Protein AF-A0A0B7A6J5-F1 (afdb_monomer)

Mean predicted aligned error: 3.58 Å

Structure (mmCIF, N/CA/C/O backbone):
data_AF-A0A0B7A6J5-F1
#
_entry.id   AF-A0A0B7A6J5-F1
#
loop_
_atom_site.group_PDB
_atom_site.id
_atom_site.type_symbol
_atom_site.label_atom_id
_atom_site.label_alt_id
_atom_site.label_comp_id
_atom_site.label_asym_id
_atom_site.label_entity_id
_atom_site.label_seq_id
_atom_site.pdbx_PDB_ins_code
_atom_site.Cartn_x
_atom_site.Cartn_y
_atom_site.Cartn_z
_atom_site.occupancy
_atom_site.B_iso_or_equiv
_atom_site.auth_seq_id
_atom_site.auth_comp_id
_atom_site.auth_asym_id
_atom_site.auth_atom_id
_atom_site.pdbx_PDB_model_num
ATOM 1 N N . MET A 1 1 ? 0.200 -3.294 -12.508 1.00 89.81 1 MET A N 1
ATOM 2 C CA . MET A 1 1 ? 0.546 -2.678 -13.809 1.00 89.81 1 MET A CA 1
ATOM 3 C C . MET A 1 1 ? 0.275 -1.193 -13.704 1.00 89.81 1 MET A C 1
ATOM 5 O O . MET A 1 1 ? -0.625 -0.830 -12.953 1.00 89.81 1 MET A O 1
ATOM 9 N N . ASP A 1 2 ? 1.030 -0.368 -14.419 1.00 94.25 2 ASP A N 1
ATOM 10 C CA . ASP A 1 2 ? 0.752 1.058 -14.536 1.00 94.25 2 ASP A CA 1
ATOM 11 C C . ASP A 1 2 ? -0.600 1.262 -15.249 1.00 94.25 2 ASP A C 1
ATOM 13 O O . ASP A 1 2 ? -0.818 0.675 -16.318 1.00 94.25 2 ASP A O 1
ATOM 17 N N . PRO A 1 3 ? -1.541 2.043 -14.688 1.00 91.75 3 PRO A N 1
ATOM 18 C CA . PRO A 1 3 ? -2.849 2.249 -15.302 1.00 91.75 3 PRO A CA 1
ATOM 19 C C . PRO A 1 3 ? -2.786 2.915 -16.683 1.00 91.75 3 PRO A C 1
ATOM 21 O O . PRO A 1 3 ? -3.637 2.610 -17.527 1.00 91.75 3 PRO A O 1
ATOM 24 N N . SER A 1 4 ? -1.785 3.773 -16.915 1.00 92.94 4 SER A N 1
ATOM 25 C CA . SER A 1 4 ? -1.620 4.594 -18.118 1.00 92.94 4 SER A CA 1
ATOM 26 C C . SER A 1 4 ? -0.792 3.901 -19.205 1.00 92.94 4 SER A C 1
ATOM 28 O O . SER A 1 4 ? -1.263 3.778 -20.334 1.00 92.94 4 SER A O 1
ATOM 30 N N . SER A 1 5 ? 0.393 3.380 -18.872 1.00 94.69 5 SER A N 1
ATOM 31 C CA . SER A 1 5 ? 1.315 2.761 -19.836 1.00 94.69 5 SER A CA 1
ATOM 32 C C . SER A 1 5 ? 1.106 1.255 -20.006 1.00 94.69 5 SER A C 1
ATOM 34 O O . SER A 1 5 ? 1.601 0.669 -20.964 1.00 94.69 5 SER A O 1
ATOM 36 N N . LYS A 1 6 ? 0.364 0.616 -19.088 1.00 94.56 6 LYS A N 1
ATOM 37 C CA . LYS A 1 6 ? 0.208 -0.848 -18.976 1.00 94.56 6 LYS A CA 1
ATOM 38 C C . LYS A 1 6 ? 1.503 -1.605 -18.671 1.00 94.56 6 LYS A C 1
ATOM 40 O O . LYS A 1 6 ? 1.498 -2.835 -18.686 1.00 94.56 6 LYS A O 1
ATOM 45 N N . GLU A 1 7 ? 2.587 -0.918 -18.325 1.00 96.12 7 GLU A N 1
ATOM 46 C CA . GLU A 1 7 ? 3.836 -1.569 -17.932 1.00 96.12 7 GLU A CA 1
ATOM 47 C C . GLU A 1 7 ? 3.696 -2.317 -16.595 1.00 96.12 7 GLU A C 1
ATOM 49 O O . GLU A 1 7 ? 2.906 -1.963 -15.711 1.00 96.12 7 GLU A O 1
ATOM 54 N N . VAL A 1 8 ? 4.454 -3.401 -16.428 1.00 96.56 8 VAL A N 1
ATOM 55 C CA . VAL A 1 8 ? 4.485 -4.146 -15.163 1.00 96.56 8 VAL A CA 1
ATOM 56 C C . VAL A 1 8 ? 5.344 -3.377 -14.160 1.00 96.56 8 VAL A C 1
ATOM 58 O O . VAL A 1 8 ? 6.541 -3.229 -14.368 1.00 96.56 8 VAL A O 1
ATOM 61 N N . LEU A 1 9 ? 4.727 -2.922 -13.065 1.00 96.25 9 LEU A N 1
ATOM 62 C CA . LEU A 1 9 ? 5.411 -2.188 -11.991 1.00 96.25 9 LEU A CA 1
ATOM 63 C C . LEU A 1 9 ? 6.217 -3.116 -11.076 1.00 96.25 9 LEU A C 1
ATOM 65 O O . LEU A 1 9 ? 7.341 -2.797 -10.706 1.00 96.25 9 LEU A O 1
ATOM 69 N N . ASP A 1 10 ? 5.622 -4.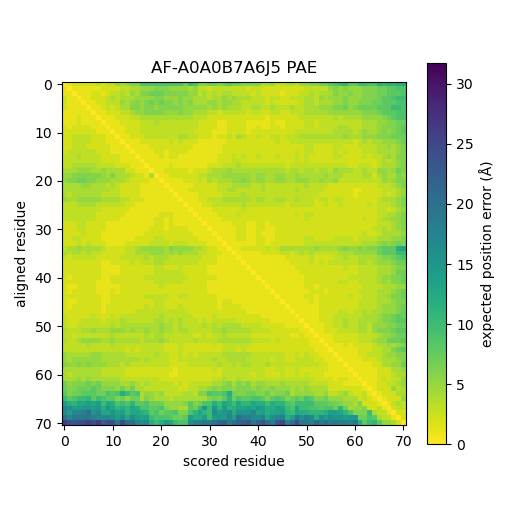251 -10.705 1.00 97.44 10 ASP A N 1
ATOM 70 C CA . ASP A 1 10 ? 6.241 -5.273 -9.864 1.00 97.44 10 ASP A CA 1
ATOM 71 C C . ASP A 1 10 ? 5.498 -6.614 -10.002 1.00 97.44 10 ASP A C 1
ATOM 73 O O . ASP A 1 10 ? 4.341 -6.661 -10.439 1.00 97.44 10 ASP A O 1
ATOM 77 N N . LYS A 1 11 ? 6.157 -7.700 -9.592 1.00 96.94 11 LYS A N 1
ATOM 78 C CA . LYS A 1 11 ? 5.536 -8.991 -9.280 1.00 96.94 11 LYS A CA 1
ATOM 79 C C . LYS A 1 11 ? 5.499 -9.134 -7.760 1.00 96.94 11 LYS A C 1
ATOM 81 O O . LYS A 1 11 ? 6.504 -9.478 -7.147 1.00 96.94 11 LYS A O 1
ATOM 86 N N . ALA A 1 12 ? 4.336 -8.861 -7.184 1.00 96.06 12 ALA A N 1
ATOM 87 C CA . ALA A 1 12 ? 4.144 -8.709 -5.747 1.00 96.06 12 ALA A CA 1
ATOM 88 C C . ALA A 1 12 ? 3.047 -9.640 -5.215 1.00 96.06 12 ALA A C 1
ATOM 90 O O . ALA A 1 12 ? 2.198 -10.117 -5.973 1.00 96.06 12 ALA A O 1
ATOM 91 N N . LEU A 1 13 ? 3.048 -9.855 -3.900 1.00 97.88 13 LEU A N 1
ATOM 92 C CA . LEU A 1 13 ? 1.925 -10.462 -3.189 1.00 97.88 13 LEU A CA 1
ATOM 93 C C . LEU A 1 13 ? 0.921 -9.363 -2.821 1.00 97.88 13 LEU A C 1
ATOM 95 O O . LEU A 1 13 ? 1.306 -8.281 -2.380 1.00 97.88 13 LEU A O 1
ATOM 99 N N . VAL A 1 14 ? -0.368 -9.644 -2.990 1.00 97.25 14 VAL A N 1
ATOM 100 C CA . VAL A 1 14 ? -1.445 -8.750 -2.556 1.00 97.25 14 VAL A CA 1
ATOM 101 C C . VAL A 1 14 ? -2.337 -9.506 -1.588 1.00 97.25 14 VAL A C 1
ATOM 103 O O . VAL A 1 14 ? -2.767 -10.621 -1.887 1.00 97.25 14 VAL A O 1
ATOM 106 N N . LEU A 1 15 ? -2.612 -8.895 -0.439 1.00 97.88 15 LEU A N 1
ATOM 107 C CA . LEU A 1 15 ? -3.559 -9.408 0.544 1.00 97.88 15 LEU A CA 1
ATOM 108 C C . LEU A 1 15 ? -4.809 -8.531 0.534 1.00 97.88 15 LEU A C 1
ATOM 110 O O . LEU A 1 15 ? -4.709 -7.306 0.560 1.00 97.88 15 LEU A O 1
ATOM 114 N N . TRP A 1 16 ? -5.978 -9.164 0.495 1.00 97.62 16 TRP A N 1
ATOM 115 C CA . TRP A 1 16 ? -7.273 -8.493 0.556 1.00 97.62 16 TRP A CA 1
ATOM 116 C C . TRP A 1 16 ? -7.970 -8.823 1.871 1.00 97.62 16 TRP A C 1
ATOM 118 O O . TRP A 1 16 ? -8.145 -9.993 2.212 1.00 97.62 16 TRP A O 1
ATOM 128 N N . PHE A 1 17 ? -8.389 -7.781 2.580 1.00 97.44 17 PHE A N 1
ATOM 129 C CA . PHE A 1 17 ? -9.067 -7.859 3.862 1.00 97.44 17 PHE A CA 1
ATOM 130 C C . PHE A 1 17 ? -10.414 -7.138 3.752 1.00 97.44 17 PHE A C 1
ATOM 132 O O . PHE A 1 17 ? -10.463 -5.914 3.903 1.00 97.44 17 PHE A O 1
ATOM 139 N N . PRO A 1 18 ? -11.509 -7.869 3.484 1.00 96.50 18 PRO A N 1
ATOM 140 C CA . PRO A 1 18 ? -12.832 -7.265 3.465 1.00 96.50 18 PRO A CA 1
ATOM 141 C C . PRO A 1 18 ? -13.236 -6.806 4.873 1.00 96.50 18 PRO A C 1
ATOM 143 O O . PRO A 1 18 ? -13.010 -7.506 5.870 1.00 96.50 18 PRO A O 1
ATOM 146 N N . GLY A 1 19 ? -13.870 -5.638 4.957 1.00 93.94 19 GLY A N 1
ATOM 147 C CA . GLY A 1 19 ? -14.506 -5.170 6.184 1.00 93.94 19 GLY A CA 1
ATOM 148 C C . GLY A 1 19 ? -15.647 -6.109 6.624 1.00 93.94 19 GLY A C 1
ATOM 149 O O . GLY A 1 19 ? -16.248 -6.791 5.792 1.00 93.94 19 GLY A O 1
ATOM 150 N N . PRO A 1 20 ? -15.968 -6.196 7.930 1.00 93.44 20 PRO A N 1
ATOM 151 C CA . PRO A 1 20 ? -15.373 -5.454 9.044 1.00 93.44 20 PRO A CA 1
ATOM 152 C C . PRO A 1 20 ? -14.127 -6.126 9.656 1.00 93.44 20 PRO A C 1
ATOM 154 O O . PRO A 1 20 ? -13.602 -5.649 10.663 1.00 93.44 20 PRO A O 1
ATOM 157 N N . ASN A 1 21 ? -13.652 -7.236 9.081 1.00 90.94 21 ASN A N 1
ATOM 158 C CA . ASN A 1 21 ? -12.586 -8.074 9.649 1.00 90.94 21 ASN A CA 1
ATOM 159 C C . ASN A 1 21 ? -11.170 -7.643 9.222 1.00 90.94 21 ASN A C 1
ATOM 161 O O . ASN A 1 21 ? -10.245 -8.454 9.200 1.00 90.94 21 ASN A O 1
ATOM 165 N N . SER A 1 22 ? -10.997 -6.370 8.884 1.00 95.19 22 SER A N 1
ATOM 166 C CA . SER A 1 22 ? -9.716 -5.760 8.538 1.00 95.19 22 SER A CA 1
ATOM 167 C C . SER A 1 22 ? -9.129 -4.978 9.719 1.00 95.19 22 SER A C 1
ATOM 169 O O . SER A 1 22 ? -9.784 -4.763 10.744 1.00 95.19 22 SER A O 1
ATOM 171 N N . PHE A 1 23 ? -7.891 -4.499 9.565 1.00 93.38 23 PHE A N 1
ATOM 172 C CA . PHE A 1 23 ? -7.229 -3.686 10.586 1.00 93.38 23 PHE A CA 1
ATOM 173 C C . PHE A 1 23 ? -7.988 -2.388 10.901 1.00 93.38 23 PHE A C 1
ATOM 175 O O . PHE A 1 23 ? -8.180 -2.063 12.072 1.00 93.38 23 PHE A O 1
ATOM 182 N N . THR A 1 24 ? -8.448 -1.658 9.880 1.00 93.94 24 THR A N 1
ATOM 183 C CA . THR A 1 24 ? -9.212 -0.413 10.073 1.00 93.94 24 THR A CA 1
ATOM 184 C C . THR A 1 24 ? -10.682 -0.673 10.396 1.00 93.94 24 THR A C 1
ATOM 186 O O . THR A 1 24 ? -11.325 0.180 10.995 1.00 93.94 24 THR A O 1
ATOM 189 N N . GLY A 1 25 ? -11.216 -1.850 10.052 1.00 92.25 25 GLY A N 1
ATOM 190 C CA . GLY A 1 25 ? -12.655 -2.131 10.027 1.00 92.25 25 GLY A CA 1
ATOM 191 C C . GLY A 1 25 ? -13.327 -1.786 8.690 1.00 92.25 25 GLY A C 1
ATOM 192 O O . GLY A 1 25 ? -14.492 -2.122 8.501 1.00 92.25 25 GLY A O 1
ATOM 193 N N . GLU A 1 26 ? -12.599 -1.167 7.760 1.00 93.81 26 GLU A N 1
ATOM 194 C CA . GLU A 1 26 ? -13.023 -0.883 6.384 1.00 93.81 26 GLU A CA 1
ATOM 195 C C . GLU A 1 26 ? -12.305 -1.818 5.404 1.00 93.81 26 GLU A C 1
ATOM 197 O O . GLU A 1 26 ? -11.306 -2.446 5.748 1.00 93.81 26 GLU A O 1
ATOM 202 N N . ASP A 1 27 ? -12.771 -1.904 4.168 1.00 95.75 27 ASP A N 1
ATOM 203 C CA . ASP A 1 27 ? -12.082 -2.654 3.119 1.00 95.75 27 ASP A CA 1
ATOM 204 C C . ASP A 1 27 ? -10.608 -2.227 2.975 1.00 95.75 27 ASP A C 1
ATOM 206 O O . ASP A 1 2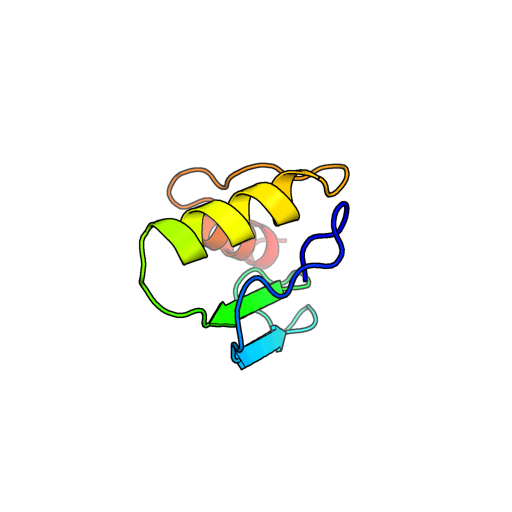7 ? -10.298 -1.052 2.776 1.00 95.75 27 ASP A O 1
ATOM 210 N N . CYS A 1 28 ? -9.689 -3.188 3.095 1.00 96.44 28 CYS A N 1
ATOM 211 C CA . CYS A 1 28 ? -8.246 -2.949 3.089 1.00 96.44 28 CYS A CA 1
ATOM 212 C C . CYS A 1 28 ? -7.532 -3.884 2.114 1.00 96.44 28 CYS A C 1
ATOM 214 O O . CYS A 1 28 ? -7.795 -5.085 2.075 1.00 96.44 28 CYS A O 1
ATOM 216 N N . ALA A 1 29 ? -6.549 -3.351 1.391 1.00 96.38 29 ALA A N 1
ATOM 217 C CA . ALA A 1 29 ? -5.609 -4.138 0.604 1.00 96.38 29 ALA A CA 1
ATOM 218 C C . ALA A 1 29 ? -4.172 -3.813 1.020 1.00 96.38 29 ALA A C 1
ATOM 220 O O . ALA A 1 29 ? -3.819 -2.644 1.175 1.00 96.38 29 ALA A O 1
ATOM 221 N N . GLU A 1 30 ? -3.334 -4.837 1.150 1.00 97.38 30 GLU A N 1
ATOM 222 C CA . GLU A 1 30 ? -1.899 -4.678 1.378 1.00 97.38 30 GLU A CA 1
ATOM 223 C C . GLU A 1 30 ? -1.112 -5.131 0.152 1.00 97.38 30 GLU A C 1
ATOM 225 O O . GLU A 1 30 ? -1.292 -6.245 -0.342 1.00 97.38 30 GLU A O 1
ATOM 230 N N . PHE A 1 31 ? -0.199 -4.277 -0.309 1.00 97.19 31 PHE A N 1
ATOM 231 C CA . PHE A 1 31 ? 0.689 -4.545 -1.437 1.00 97.19 31 PHE A CA 1
ATOM 232 C C . PHE A 1 31 ? 2.095 -4.837 -0.915 1.00 97.19 31 PHE A C 1
ATOM 234 O O . PHE A 1 31 ? 2.804 -3.942 -0.458 1.00 97.19 31 PHE A O 1
ATOM 241 N N . HIS A 1 32 ? 2.503 -6.099 -0.992 1.00 97.94 32 HIS A N 1
ATOM 242 C CA . HIS A 1 32 ? 3.804 -6.579 -0.532 1.00 97.94 32 HIS A CA 1
ATOM 243 C C . HIS A 1 32 ? 4.768 -6.581 -1.719 1.00 97.94 32 HIS A C 1
ATOM 245 O O . HIS A 1 32 ? 4.966 -7.599 -2.386 1.00 97.94 32 HIS A O 1
ATOM 251 N N . VAL A 1 33 ? 5.289 -5.392 -2.021 1.00 97.94 33 VAL A N 1
ATOM 252 C CA . VAL A 1 33 ? 6.169 -5.117 -3.167 1.00 97.94 33 VAL A CA 1
ATOM 253 C C . VAL A 1 33 ? 7.642 -5.269 -2.799 1.00 97.94 33 VAL A C 1
ATOM 255 O O . VAL A 1 33 ? 8.018 -5.209 -1.625 1.00 97.94 33 VAL A O 1
ATOM 258 N N . HIS A 1 34 ? 8.505 -5.411 -3.801 1.00 98.12 34 HIS A N 1
ATOM 259 C CA . HIS A 1 34 ? 9.947 -5.346 -3.583 1.00 98.12 34 HIS A CA 1
ATOM 260 C C . HIS A 1 34 ? 10.350 -3.975 -3.011 1.00 98.12 34 HIS A C 1
ATOM 262 O O . HIS A 1 34 ? 9.956 -2.928 -3.521 1.00 98.12 34 HIS A O 1
ATOM 268 N N . GLY A 1 35 ? 11.194 -3.971 -1.973 1.00 95.94 35 GLY A N 1
ATOM 269 C CA . GLY A 1 35 ? 11.541 -2.776 -1.185 1.00 95.94 35 GLY A CA 1
ATOM 270 C C . GLY A 1 35 ? 12.447 -1.741 -1.869 1.00 95.94 35 GLY A C 1
ATOM 271 O O . GLY A 1 35 ? 13.021 -0.887 -1.196 1.00 95.94 35 GLY A O 1
ATOM 272 N N . GLY A 1 36 ? 12.624 -1.816 -3.188 1.00 97.69 36 GLY A N 1
ATOM 273 C CA . GLY A 1 36 ? 13.411 -0.842 -3.938 1.00 97.69 36 GLY A CA 1
ATOM 274 C C . GLY A 1 36 ? 12.698 0.517 -3.988 1.00 97.69 36 GLY A C 1
ATOM 275 O O . GLY A 1 36 ? 11.518 0.550 -4.342 1.00 97.69 36 GLY A O 1
ATOM 276 N N . PRO A 1 37 ? 13.378 1.652 -3.729 1.00 97.75 37 PRO A N 1
ATOM 277 C CA . PRO A 1 37 ? 12.740 2.972 -3.752 1.00 97.75 37 PRO A CA 1
ATOM 278 C C . PRO A 1 37 ? 12.006 3.289 -5.062 1.00 97.75 37 PRO A C 1
ATOM 280 O O . PRO A 1 37 ? 10.931 3.882 -5.038 1.00 97.75 37 PRO A O 1
ATOM 283 N N . ALA A 1 38 ? 12.548 2.845 -6.203 1.00 96.81 38 ALA A N 1
ATOM 284 C CA . ALA A 1 38 ? 11.917 3.018 -7.512 1.00 96.81 3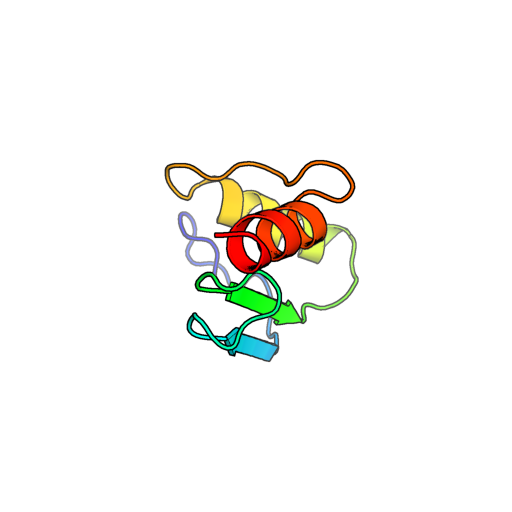8 ALA A CA 1
ATOM 285 C C . ALA A 1 38 ? 10.586 2.254 -7.63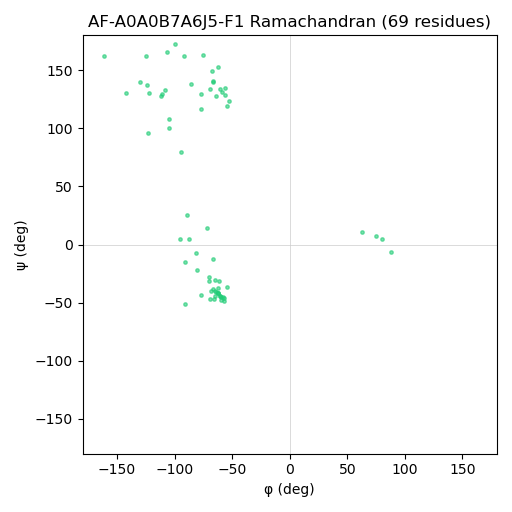7 1.00 96.81 38 ALA A C 1
ATOM 287 O O . ALA A 1 38 ? 9.627 2.794 -8.181 1.00 96.81 38 ALA A O 1
ATOM 288 N N . VAL A 1 39 ? 10.515 1.031 -7.098 1.00 97.31 39 VAL A N 1
ATOM 289 C CA . VAL A 1 39 ? 9.299 0.200 -7.098 1.00 97.31 39 VAL A CA 1
ATOM 290 C C . VAL A 1 39 ? 8.241 0.810 -6.181 1.00 97.31 39 VAL A C 1
ATOM 292 O O . VAL A 1 39 ? 7.095 0.982 -6.581 1.00 97.31 39 VAL A O 1
ATOM 295 N N . ILE A 1 40 ? 8.631 1.208 -4.968 1.00 97.31 40 ILE A N 1
ATOM 296 C CA . ILE A 1 40 ? 7.717 1.856 -4.018 1.00 97.31 40 ILE A CA 1
ATOM 297 C C . ILE A 1 40 ? 7.148 3.146 -4.628 1.00 97.31 40 ILE A C 1
ATOM 299 O O . ILE A 1 40 ? 5.935 3.357 -4.620 1.00 97.31 40 ILE A O 1
ATOM 303 N N . SER A 1 41 ? 8.011 3.992 -5.202 1.00 97.31 41 SER A N 1
ATOM 304 C CA . SER A 1 41 ? 7.602 5.251 -5.832 1.00 97.31 41 SER A CA 1
ATOM 305 C C . SER A 1 41 ? 6.668 5.030 -7.020 1.00 97.31 41 SER A C 1
ATOM 307 O O . SER A 1 41 ? 5.698 5.774 -7.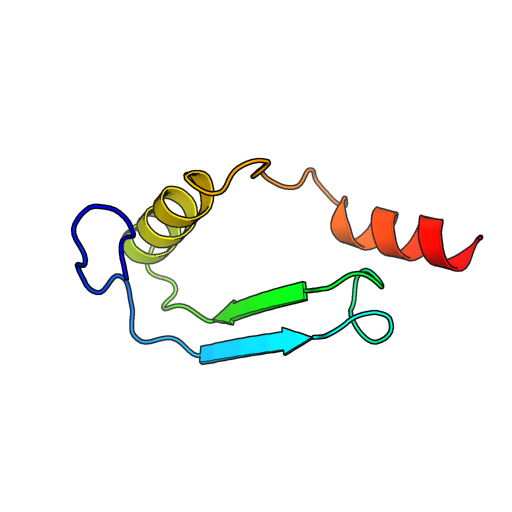168 1.00 97.31 41 SER A O 1
ATOM 309 N N . SER A 1 42 ? 6.936 4.037 -7.873 1.00 97.00 42 SER A N 1
ATOM 310 C CA . SER A 1 42 ? 6.107 3.771 -9.053 1.00 97.00 42 SER A CA 1
ATOM 311 C C . SER A 1 42 ? 4.723 3.245 -8.667 1.00 97.00 42 SER A C 1
ATOM 313 O O . SER A 1 42 ? 3.720 3.705 -9.209 1.00 97.00 42 SER A O 1
ATOM 315 N N . VAL A 1 43 ? 4.642 2.369 -7.661 1.00 97.31 43 VAL A N 1
ATOM 316 C CA . VAL A 1 43 ? 3.368 1.853 -7.138 1.00 97.31 43 VAL A CA 1
ATOM 317 C C . VAL A 1 43 ? 2.545 2.963 -6.485 1.00 97.31 43 VAL A C 1
ATOM 319 O O . VAL A 1 43 ? 1.366 3.102 -6.806 1.00 97.31 43 VAL A O 1
ATOM 322 N N . LEU A 1 44 ? 3.145 3.799 -5.631 1.00 96.69 44 LEU A N 1
ATOM 323 C CA . LEU A 1 44 ? 2.442 4.939 -5.026 1.00 96.69 44 LEU A CA 1
ATOM 324 C C . LEU A 1 44 ? 1.972 5.956 -6.076 1.00 96.69 44 LEU A C 1
ATOM 326 O O . LEU A 1 44 ? 0.871 6.491 -5.960 1.00 96.69 44 LEU A O 1
ATOM 330 N N . SER A 1 45 ? 2.774 6.192 -7.117 1.00 96.50 45 SER A N 1
ATOM 331 C CA . SER A 1 45 ? 2.395 7.081 -8.223 1.00 96.50 45 SER A CA 1
ATOM 332 C C . SER A 1 45 ? 1.197 6.523 -8.989 1.00 96.50 45 SER A C 1
ATOM 334 O O . SER A 1 45 ? 0.238 7.248 -9.234 1.00 96.50 45 SER A O 1
ATOM 336 N N . ALA A 1 46 ? 1.192 5.222 -9.286 1.00 96.88 46 ALA A N 1
ATOM 337 C CA . ALA A 1 46 ? 0.057 4.567 -9.925 1.00 96.88 46 ALA A CA 1
ATOM 338 C C . ALA A 1 46 ? -1.219 4.613 -9.065 1.00 96.88 46 ALA A C 1
ATOM 340 O O . ALA A 1 46 ? -2.298 4.878 -9.591 1.00 96.88 46 ALA A O 1
ATOM 341 N N . LEU A 1 47 ? -1.107 4.400 -7.746 1.00 95.69 47 LEU A N 1
ATOM 342 C CA . LEU A 1 47 ? -2.237 4.505 -6.813 1.00 95.69 47 LEU A CA 1
ATOM 343 C C . LEU A 1 47 ? -2.790 5.931 -6.719 1.00 95.69 47 LEU A C 1
ATOM 345 O O . LEU A 1 47 ? -3.991 6.103 -6.528 1.00 95.69 47 LEU A O 1
ATOM 349 N N . SER A 1 48 ? -1.943 6.948 -6.902 1.00 95.81 48 SER A N 1
ATOM 350 C CA . SER A 1 48 ? -2.370 8.351 -6.847 1.00 95.81 48 SER A CA 1
ATOM 351 C C . SER A 1 48 ? -3.319 8.776 -7.968 1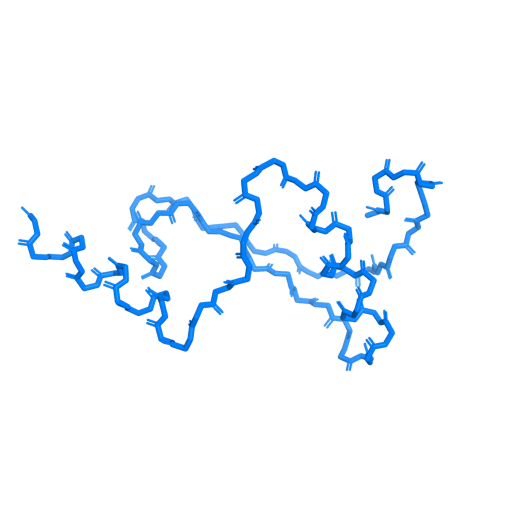.00 95.81 48 SER A C 1
ATOM 353 O O . SER A 1 48 ? -3.943 9.828 -7.868 1.00 95.81 48 SER A O 1
ATOM 355 N N . LEU A 1 49 ? -3.462 7.945 -9.005 1.00 95.00 49 LEU A N 1
ATOM 356 C CA . LEU A 1 49 ? -4.420 8.142 -10.092 1.00 95.00 49 LEU A CA 1
ATOM 357 C C . LEU A 1 49 ? -5.843 7.680 -9.737 1.00 95.00 49 LEU A C 1
ATOM 359 O O . LEU A 1 49 ? -6.752 7.869 -10.540 1.00 95.00 49 LEU A O 1
ATOM 363 N N . ILE A 1 50 ? -6.045 7.038 -8.582 1.00 94.00 50 ILE A N 1
ATOM 364 C CA . ILE A 1 50 ? -7.370 6.616 -8.121 1.00 94.00 50 ILE A CA 1
ATOM 365 C C . ILE A 1 50 ? -8.118 7.834 -7.570 1.00 94.00 50 ILE A C 1
ATOM 367 O O . ILE A 1 50 ? -7.603 8.550 -6.708 1.00 94.00 50 ILE A O 1
ATOM 371 N N . ASP A 1 51 ? -9.354 8.042 -8.026 1.00 95.62 51 ASP A N 1
ATOM 372 C CA . ASP A 1 51 ? -10.214 9.110 -7.516 1.00 95.62 51 ASP A CA 1
ATOM 373 C C . ASP A 1 51 ? -10.388 9.001 -5.995 1.00 95.62 51 ASP A C 1
ATOM 375 O O . ASP A 1 51 ? -10.735 7.950 -5.455 1.00 95.62 51 ASP A O 1
ATOM 379 N N . GLY A 1 52 ? -10.139 10.106 -5.290 1.00 93.50 52 GLY A N 1
ATOM 380 C CA . GLY A 1 52 ? -10.203 10.150 -3.827 1.00 93.50 52 GLY A CA 1
ATOM 381 C C . GLY A 1 52 ? -8.966 9.599 -3.109 1.00 93.50 52 GLY A C 1
ATOM 382 O O . GLY A 1 52 ? -8.964 9.558 -1.877 1.00 93.50 52 GLY A O 1
ATOM 383 N N . TYR A 1 53 ? -7.901 9.221 -3.829 1.00 94.88 53 TYR A N 1
ATOM 384 C CA . TYR A 1 53 ? -6.633 8.852 -3.206 1.00 94.88 53 TYR A CA 1
ATOM 385 C C . TYR A 1 53 ? -6.074 10.000 -2.357 1.00 94.88 53 TYR A C 1
ATOM 387 O O . TYR A 1 53 ? -5.933 11.140 -2.805 1.00 94.88 53 TYR A O 1
ATOM 395 N N . LYS A 1 54 ? -5.685 9.673 -1.124 1.00 95.69 54 LYS A N 1
ATOM 396 C CA . LYS A 1 54 ? -4.987 10.581 -0.217 1.00 95.69 54 LYS A CA 1
ATOM 397 C C . LYS A 1 54 ? -3.934 9.797 0.564 1.00 95.69 54 LYS A C 1
ATOM 399 O O . LYS A 1 54 ? -4.281 8.784 1.171 1.00 95.69 54 LYS A O 1
ATOM 404 N N . PRO A 1 55 ? -2.678 10.273 0.631 1.00 95.56 55 PRO A N 1
ATOM 405 C CA . PRO A 1 55 ? -1.705 9.725 1.564 1.00 95.56 55 PRO A CA 1
ATOM 406 C C . PRO A 1 55 ? -2.221 9.794 3.005 1.00 95.56 55 PRO A C 1
ATOM 408 O O . PRO A 1 55 ? -2.742 10.823 3.454 1.00 95.56 55 PRO A O 1
ATOM 411 N N . ALA A 1 56 ? -2.058 8.696 3.736 1.00 95.88 56 ALA A N 1
ATOM 412 C CA . ALA A 1 56 ? -2.432 8.643 5.137 1.00 95.88 56 ALA A CA 1
ATOM 413 C C . ALA A 1 56 ? -1.534 9.561 5.982 1.00 95.88 56 ALA A C 1
ATOM 415 O O . ALA A 1 56 ? -0.321 9.646 5.783 1.00 95.88 56 ALA A O 1
ATOM 416 N N . GLN A 1 57 ? -2.135 10.237 6.953 1.00 96.69 57 GLN A N 1
ATOM 417 C CA . GLN A 1 57 ? -1.431 10.957 8.003 1.00 96.69 57 GLN A CA 1
ATOM 418 C C . GLN A 1 57 ? -0.863 9.977 9.035 1.00 96.69 57 GLN A C 1
ATOM 420 O O . GLN A 1 57 ? -1.288 8.823 9.146 1.00 96.69 57 GLN A O 1
ATOM 425 N N . ALA A 1 58 ? 0.088 10.456 9.837 1.00 96.69 58 ALA 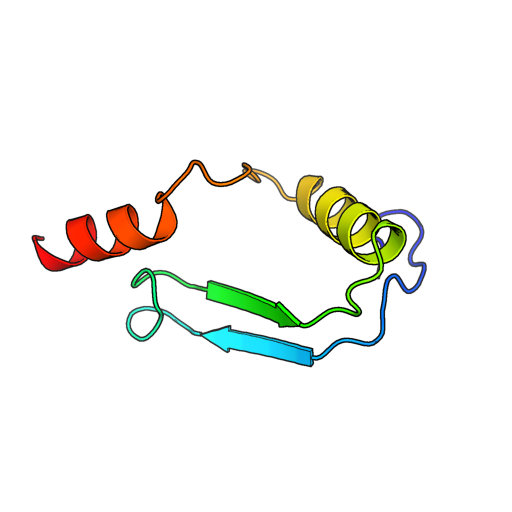A N 1
ATOM 426 C CA . ALA A 1 58 ? 0.659 9.673 10.924 1.00 96.69 58 ALA A CA 1
ATOM 427 C C . ALA A 1 58 ? -0.447 9.147 11.861 1.00 96.69 58 ALA A C 1
ATOM 429 O O . ALA A 1 58 ? -1.201 9.919 12.452 1.00 96.69 58 ALA A O 1
ATOM 430 N N . GLY A 1 59 ? -0.546 7.820 11.975 1.00 95.50 59 GLY A N 1
ATOM 431 C CA . GLY A 1 59 ? -1.523 7.143 12.832 1.00 95.50 59 GLY A CA 1
ATOM 432 C C . GLY A 1 59 ? -2.967 7.123 12.314 1.00 95.50 59 GLY A C 1
ATOM 433 O O . GLY A 1 59 ? -3.845 6.672 13.049 1.00 95.50 59 GLY A O 1
ATOM 434 N N . GLU A 1 60 ? -3.240 7.576 11.082 1.00 95.44 60 GLU A N 1
ATOM 435 C CA . GLU A 1 60 ? -4.610 7.665 10.544 1.00 95.44 60 GLU A CA 1
ATOM 436 C C . GLU A 1 60 ? -5.323 6.302 10.544 1.00 95.44 60 GLU A C 1
ATOM 438 O O . GLU A 1 60 ? -6.437 6.208 11.058 1.00 95.44 60 GLU A O 1
ATOM 443 N N . PHE A 1 61 ? -4.652 5.229 10.112 1.00 94.69 61 PHE A N 1
ATOM 444 C CA . PHE A 1 61 ? -5.223 3.874 10.088 1.00 94.69 61 PHE A CA 1
ATOM 445 C C . PHE A 1 61 ? -5.632 3.355 11.479 1.00 94.69 61 PHE A C 1
ATOM 447 O O . PHE A 1 61 ? -6.731 2.832 11.662 1.00 94.69 61 PHE A O 1
ATOM 454 N N . THR A 1 62 ? -4.789 3.545 12.499 1.00 93.56 62 THR A N 1
ATOM 455 C CA . THR A 1 62 ? -5.113 3.141 13.880 1.00 93.56 62 THR A CA 1
ATOM 456 C C . THR A 1 62 ? -6.266 3.972 14.446 1.00 93.56 62 THR A C 1
ATOM 458 O O . THR A 1 62 ? -7.137 3.449 15.144 1.00 93.56 62 THR A O 1
ATOM 461 N N . LYS A 1 63 ? -6.304 5.273 14.127 1.00 90.25 63 LYS A N 1
ATOM 462 C CA . LYS A 1 63 ? -7.381 6.176 14.547 1.00 90.25 63 LYS A CA 1
ATOM 463 C C . LYS A 1 63 ? -8.727 5.781 13.932 1.00 90.25 63 LYS A C 1
ATOM 465 O O . LYS A 1 63 ? -9.730 5.813 14.642 1.00 90.25 63 LYS A O 1
ATOM 470 N N . GLN A 1 64 ? -8.755 5.391 12.655 1.00 87.88 64 GLN A N 1
ATOM 471 C CA . GLN A 1 64 ? -9.967 4.909 11.976 1.00 87.88 64 GLN A CA 1
ATOM 472 C C . GLN A 1 64 ? -10.580 3.712 12.710 1.00 87.88 64 GLN A C 1
ATOM 474 O O . GLN A 1 64 ? -11.759 3.754 13.070 1.00 87.88 64 GLN A O 1
ATOM 479 N N . ARG A 1 65 ? -9.758 2.707 13.047 1.00 88.00 65 ARG A N 1
ATOM 480 C CA . ARG A 1 65 ? -10.203 1.544 13.827 1.00 88.00 65 ARG A CA 1
ATOM 481 C C . ARG A 1 65 ? -10.803 1.938 15.171 1.00 88.00 65 ARG A C 1
ATOM 483 O O . ARG A 1 65 ? -11.858 1.433 15.544 1.00 88.00 65 ARG A O 1
ATOM 490 N N . TYR A 1 66 ? -10.135 2.830 15.901 1.00 81.88 66 TYR A N 1
ATOM 491 C CA . TYR A 1 66 ? -10.613 3.281 17.207 1.00 81.88 66 TYR A CA 1
ATOM 492 C C . TYR A 1 66 ? -11.986 3.958 17.112 1.00 81.88 66 TYR A C 1
ATOM 494 O O . TYR A 1 66 ? -12.871 3.644 17.901 1.00 81.88 66 TYR A O 1
ATOM 502 N N . ILE A 1 67 ? -12.188 4.836 16.121 1.00 79.12 67 ILE A N 1
ATOM 503 C CA . ILE A 1 67 ? -13.463 5.541 15.912 1.00 79.12 67 ILE A CA 1
ATOM 504 C C . ILE A 1 67 ? -14.599 4.562 15.603 1.00 79.12 67 ILE A C 1
ATOM 506 O O . ILE A 1 67 ? -15.700 4.741 16.114 1.00 79.12 67 ILE A O 1
ATOM 510 N N . LEU A 1 68 ? -14.352 3.541 14.779 1.00 72.00 68 LEU A N 1
ATOM 511 C CA . LEU A 1 68 ? -15.363 2.525 14.479 1.00 72.00 68 LEU A CA 1
ATOM 512 C C . LEU A 1 68 ? -15.664 1.618 15.678 1.00 72.00 68 LEU A C 1
ATOM 514 O O . LEU A 1 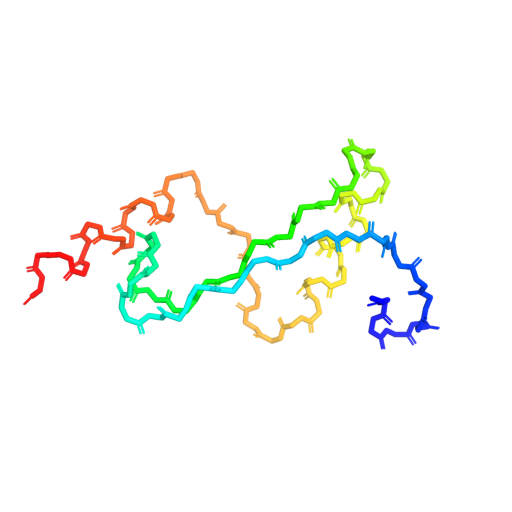68 ? -16.795 1.181 15.817 1.00 72.00 68 LEU A O 1
ATOM 518 N N . TYR A 1 69 ? -14.691 1.359 16.554 1.00 69.06 69 TYR A N 1
ATOM 519 C CA . TYR A 1 69 ? -14.893 0.540 17.755 1.00 69.06 69 TYR A CA 1
ATOM 520 C C . TYR A 1 69 ? -15.761 1.224 18.826 1.00 69.06 69 TYR A C 1
ATOM 522 O O . TYR A 1 69 ? -16.392 0.546 19.631 1.00 69.06 69 TYR A O 1
ATOM 530 N N . VAL A 1 70 ? -15.767 2.560 18.869 1.00 68.50 70 VAL A N 1
ATOM 531 C CA . VAL A 1 70 ? -16.557 3.348 19.836 1.00 68.50 70 VAL A CA 1
ATOM 532 C C . VAL A 1 70 ? -17.919 3.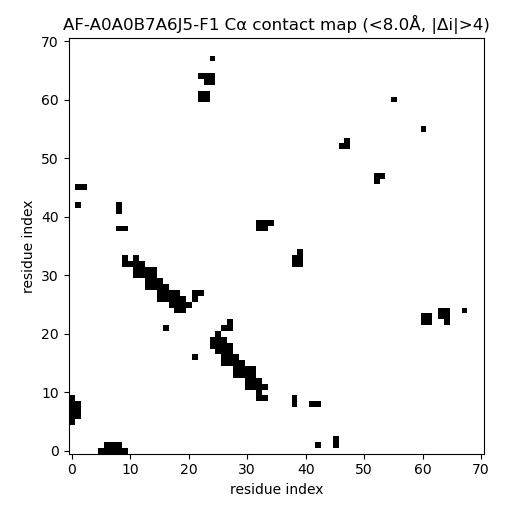803 19.291 1.00 68.50 70 VAL A C 1
ATOM 534 O O . VAL A 1 70 ? -18.610 4.567 19.965 1.00 68.50 70 VAL A O 1
ATOM 537 N N . LYS A 1 71 ? -18.283 3.372 18.078 1.00 58.72 71 LYS A N 1
ATOM 538 C CA . LYS A 1 71 ? -19.624 3.525 17.496 1.00 58.72 71 LYS A CA 1
ATOM 539 C C . LYS A 1 71 ? -20.460 2.282 17.765 1.00 58.72 71 LYS A C 1
ATOM 541 O O . LYS A 1 71 ? -21.672 2.471 18.000 1.00 58.72 71 LYS A O 1
#

Sequence (71 aa):
MDPSSKEVLDKALVLWFPGPNSFTGEDCAEFHVHGGPAVISSVLSALSLIDGYKPAQAGEFTKQRYILYVK

Secondary structure (DSSP, 8-state):
--TTT-------EEEEE-TTSSSSSS-EEEEE----HHHHHHHHHHHTTSTT--PPPTTHHHHHHHHHHT-

Solvent-accessible surface area (backbone atoms only — not comparable to full-atom values): 4448 Å² total; per-residue (Å²): 96,34,86,86,81,62,47,80,67,73,91,58,54,71,48,81,30,62,51,66,80,26,88,42,41,45,76,44,74,48,79,53,59,67,90,46,70,69,44,51,52,51,53,54,54,49,50,60,73,42,90,88,59,71,87,80,57,94,64,43,61,63,49,46,24,52,56,60,73,76,105

Radius of gyration: 14.15 Å; Cα contacts (8 Å, |Δi|>4): 74; chains: 1; bounding box: 33×21×40 Å

pLDDT: mean 93.38, std 7.33, range [58.72, 98.12]

Nearest PDB structures (foldseek):
  3geh-assembly1_A-2  TM=9.141E-01  e=3.619E-04  Nostoc sp. PCC 7120 = FACHB-418
  3gei-assembly2_C  TM=8.866E-01  e=6.197E-04  Chlorobaculum tepidum
  3gei-assembly1_A-2  TM=8.864E-01  e=8.672E-04  Chlorobaculum tepidum
  3gei-assembly2_B  TM=8.866E-01  e=1.214E-03  Chlorobaculum tepidum
  3gee-assembly1_A-2  TM=8.950E-01  e=4.352E-03  Chlorobaculum tepidum

Organism: NCBI:txid1028688

Foldseek 3Di:
DQPPPPDDLFDWDKDWDPACRDQLRHTDMDTGGDPDPSSVVRVVVSQVPDPPDDDDDVCNSVVSNVVVVVD

InterPro domains:
  IPR018948 GTP-binding protein TrmE, N-terminal [PF10396] (2-66)
  IPR018948 GTP-binding protein TrmE, N-terminal [cd14858] (2-63)
  IPR027266 Aminomethyltransferase superfamily [G3DSA:3.30.1360.120] (1-67)